Protein AF-A0A2T3FVP9-F1 (afdb_monomer)

Organism: NCBI:txid1982626

Secondary structure (DSSP, 8-state):
-HHHHHHHHHHTT-SSPP-HHHHHHHHHHHHHHTT--HHHHHHHH-TT-GGGHHHHHHHHHHHHHHHHHHS-TTGGGGS--

Sequence (81 aa):
MRIFLKNIESELKLTEHITPHMFRHTFATTLLEKDVDIRYIQSILGHSSISTTQIYTHVTYFKQIEILTEKNPINDYRLGA

InterPro domains:
  IPR002104 Integrase, catalytic domain [PF00589] (5-61)
  IPR002104 Integrase, catalytic domain [PS51898] (1-69)
  IPR011010 DNA breaking-rejoining enzyme, catalytic core [SSF56349] (6-66)
  IPR013762 Integrase-like, catalytic domain superfamily [G3DSA:1.10.443.10] (1-61)
  IPR050090 Bacterial tyrosine recombinase XerC/XerD complex [PTHR30349] (11-63)

Solvent-accessible surface area (backbone atoms only — not comparable to full-atom values): 5063 Å² total; per-residue (Å²): 108,73,69,59,44,54,50,50,32,64,74,71,66,50,91,67,90,76,50,77,64,55,56,55,46,54,54,49,51,55,40,48,77,67,71,46,56,65,71,58,52,40,62,76,71,44,86,84,66,72,90,49,53,70,62,52,52,54,55,50,52,56,50,51,53,49,50,57,64,76,68,34,83,72,64,71,71,70,84,78,123

pLDDT: mean 75.43, std 12.55, range [39.62, 93.94]

Mean predicted aligned error: 10.84 Å

Foldseek 3Di:
DQVVQVVVCVVVVPPDRDDPVVVLVVVLVVCVVVVNDPVVSCVVSDVPCPVCVVVVVVSVVVVVVVCCVPVPPVVVVPVPD

Structure (mmCIF, N/CA/C/O backbone):
data_AF-A0A2T3FVP9-F1
#
_entry.id   AF-A0A2T3FVP9-F1
#
loop_
_atom_site.group_PDB
_atom_site.id
_atom_site.type_symbol
_atom_site.label_atom_id
_atom_site.label_alt_id
_atom_site.label_comp_id
_atom_site.label_asym_id
_atom_site.label_entity_id
_atom_site.label_seq_id
_atom_site.pdbx_PDB_ins_code
_atom_site.Cartn_x
_atom_site.Cartn_y
_atom_site.Cartn_z
_atom_site.occupancy
_atom_site.B_iso_or_equiv
_atom_site.auth_seq_id
_atom_site.auth_comp_id
_atom_site.auth_asym_id
_atom_site.auth_atom_id
_atom_site.pdbx_PDB_model_num
ATOM 1 N N . MET A 1 1 ? -15.566 -0.727 6.848 1.00 71.88 1 MET A N 1
ATOM 2 C CA . MET A 1 1 ? -14.109 -0.953 6.989 1.00 71.88 1 MET A CA 1
ATOM 3 C C . MET A 1 1 ? -13.547 -0.469 8.329 1.00 71.88 1 MET A C 1
ATOM 5 O O . MET A 1 1 ? -13.100 -1.304 9.089 1.00 71.88 1 MET A O 1
ATOM 9 N N . ARG A 1 2 ? -13.606 0.827 8.690 1.00 77.38 2 ARG A N 1
ATOM 10 C CA . ARG A 1 2 ? -12.997 1.328 9.950 1.00 77.38 2 ARG A CA 1
ATOM 11 C C . ARG A 1 2 ? -13.519 0.657 11.233 1.00 77.38 2 ARG A C 1
ATOM 13 O O . ARG A 1 2 ? -12.730 0.312 12.094 1.00 77.38 2 ARG A O 1
ATOM 20 N N . ILE A 1 3 ? -14.835 0.471 11.354 1.00 84.25 3 ILE A N 1
ATOM 21 C CA . ILE A 1 3 ? -15.452 -0.189 12.524 1.00 84.25 3 ILE A CA 1
ATOM 22 C C . ILE A 1 3 ? -15.039 -1.665 12.596 1.00 84.25 3 ILE A C 1
ATOM 24 O O . ILE A 1 3 ? -14.720 -2.167 13.661 1.00 84.25 3 ILE A O 1
ATOM 28 N N . PHE A 1 4 ? -14.978 -2.333 11.443 1.00 88.94 4 PHE A N 1
ATOM 29 C CA . PHE A 1 4 ? -14.539 -3.721 11.344 1.00 88.94 4 PHE A CA 1
ATOM 30 C C . PHE A 1 4 ? -13.089 -3.902 11.812 1.00 88.94 4 PHE A C 1
ATOM 32 O O . PHE A 1 4 ? -12.822 -4.792 12.609 1.00 88.94 4 PHE A O 1
ATOM 39 N N . LEU A 1 5 ? -12.175 -3.017 11.396 1.00 88.31 5 LEU A N 1
ATOM 40 C CA . LEU A 1 5 ? -10.780 -3.063 11.849 1.00 88.31 5 LEU A CA 1
ATOM 41 C C . LEU A 1 5 ? -10.649 -2.821 13.356 1.00 88.31 5 LEU A C 1
ATOM 43 O O . LEU A 1 5 ? -9.939 -3.567 14.014 1.00 88.31 5 LEU A O 1
ATOM 47 N N . LYS A 1 6 ? -11.413 -1.877 13.921 1.00 86.06 6 LYS A N 1
ATOM 48 C CA . LYS A 1 6 ? -11.459 -1.671 15.379 1.00 86.06 6 LYS A CA 1
ATOM 49 C C . LYS A 1 6 ? -11.947 -2.902 16.144 1.00 86.06 6 LYS A C 1
ATOM 51 O O . LYS A 1 6 ? -11.447 -3.192 17.225 1.00 86.06 6 LYS A O 1
ATOM 56 N N . ASN A 1 7 ? -12.924 -3.623 15.595 1.00 89.75 7 ASN A N 1
ATOM 57 C CA . ASN A 1 7 ? -13.410 -4.854 16.213 1.00 89.75 7 ASN A CA 1
ATOM 58 C C . ASN A 1 7 ? -12.327 -5.942 16.188 1.00 89.75 7 ASN A C 1
ATOM 60 O O . ASN A 1 7 ? -12.101 -6.573 17.214 1.00 89.75 7 ASN A O 1
ATOM 64 N N . ILE A 1 8 ? -11.609 -6.094 15.068 1.00 89.88 8 ILE A N 1
ATOM 65 C CA . ILE A 1 8 ? -10.476 -7.027 14.954 1.00 89.88 8 ILE A CA 1
ATOM 66 C C . ILE A 1 8 ? -9.351 -6.665 15.928 1.00 89.88 8 ILE A C 1
ATOM 68 O O . ILE A 1 8 ? -8.828 -7.548 16.601 1.00 89.88 8 ILE A O 1
ATOM 72 N N . GLU A 1 9 ? -8.986 -5.385 16.034 1.00 91.25 9 GLU A N 1
ATOM 73 C CA . GLU A 1 9 ? -7.975 -4.911 16.992 1.00 91.25 9 GLU A CA 1
ATOM 74 C C . GLU A 1 9 ? -8.342 -5.303 18.427 1.00 91.25 9 GLU A C 1
ATOM 76 O O . GLU A 1 9 ? -7.504 -5.824 19.166 1.00 91.25 9 GLU A O 1
ATOM 81 N N . SER A 1 10 ? -9.612 -5.107 18.801 1.00 89.62 10 SER A N 1
ATOM 82 C CA . SER A 1 10 ? -10.124 -5.465 20.124 1.00 89.62 10 SER A CA 1
ATOM 83 C C . SER A 1 10 ? -10.175 -6.978 20.352 1.00 89.62 10 SER A C 1
ATOM 85 O O . SER A 1 10 ? -9.882 -7.432 21.457 1.00 89.62 10 SER A O 1
ATOM 87 N N . GLU A 1 11 ? -10.569 -7.757 19.345 1.00 93.19 11 GLU A N 1
ATOM 88 C CA . GLU A 1 11 ? -10.691 -9.216 19.430 1.00 93.19 11 GLU A CA 1
ATOM 89 C C . GLU A 1 11 ? -9.317 -9.893 19.526 1.00 93.19 11 GLU A C 1
ATOM 91 O O . GLU A 1 11 ? -9.108 -10.777 20.358 1.00 93.19 11 GLU A O 1
ATOM 96 N N . LEU A 1 12 ? -8.352 -9.421 18.735 1.00 93.94 12 LEU A N 1
ATOM 97 C CA . LEU A 1 12 ? -6.987 -9.946 18.686 1.00 93.94 12 LEU A CA 1
ATOM 98 C C . LEU A 1 12 ? -6.043 -9.310 19.721 1.00 93.94 12 LEU A C 1
ATOM 100 O O . LEU A 1 12 ? -4.871 -9.679 19.774 1.00 93.94 12 LEU A O 1
ATOM 104 N N . LYS A 1 13 ? -6.535 -8.378 20.552 1.00 93.50 13 LYS A N 1
ATOM 105 C CA . LYS A 1 13 ? -5.753 -7.636 21.563 1.00 93.50 13 LYS A CA 1
ATOM 106 C C . LYS A 1 13 ? -4.501 -6.975 20.979 1.00 93.50 13 LYS A C 1
ATOM 108 O O . LYS A 1 13 ? -3.430 -6.995 21.588 1.00 93.50 13 LYS A O 1
ATOM 113 N N . LEU A 1 14 ? -4.634 -6.399 19.790 1.00 90.50 14 LEU A N 1
ATOM 114 C CA . LEU A 1 14 ? -3.530 -5.711 19.135 1.00 90.50 14 LEU A CA 1
ATOM 115 C C . LEU A 1 14 ? -3.273 -4.374 19.828 1.00 90.50 14 LEU A C 1
ATOM 117 O O . LEU A 1 14 ? -4.196 -3.617 20.121 1.00 90.50 14 LEU A O 1
ATOM 121 N N . THR A 1 15 ? -2.002 -4.085 20.089 1.00 89.19 15 THR A N 1
ATOM 122 C CA . THR A 1 15 ? -1.567 -2.800 20.652 1.00 89.19 15 THR A CA 1
ATOM 123 C C . THR A 1 15 ? -1.421 -1.722 19.583 1.00 89.19 15 THR A C 1
ATOM 125 O O . THR A 1 15 ? -1.424 -0.537 19.902 1.00 89.19 15 THR A O 1
ATOM 128 N N . GLU A 1 16 ? -1.282 -2.124 18.319 1.00 87.12 16 GLU A N 1
ATOM 129 C CA . GLU A 1 16 ? -1.125 -1.213 17.190 1.00 87.12 16 GLU A CA 1
ATOM 130 C C . GLU A 1 16 ? -2.453 -0.935 16.487 1.00 87.12 16 GLU A C 1
ATOM 132 O O . GLU A 1 16 ? -3.273 -1.829 16.285 1.00 87.12 16 GLU A O 1
ATOM 137 N N . HIS A 1 17 ? -2.640 0.321 16.079 1.00 88.94 17 HIS A N 1
ATOM 138 C CA . HIS A 1 17 ? -3.821 0.757 15.345 1.00 88.94 17 HIS A CA 1
ATOM 139 C C . HIS A 1 17 ? -3.650 0.490 13.846 1.00 88.94 17 HIS A C 1
ATOM 141 O O . HIS A 1 17 ? -2.795 1.083 13.180 1.00 88.94 17 HIS A O 1
ATOM 147 N N . ILE A 1 18 ? -4.526 -0.330 13.283 1.00 88.06 18 ILE A N 1
ATOM 148 C CA . ILE A 1 18 ? -4.514 -0.737 11.888 1.00 88.06 18 ILE A CA 1
ATOM 149 C C . ILE A 1 18 ? -5.482 0.132 11.083 1.00 88.06 18 ILE A C 1
ATOM 151 O O . ILE A 1 18 ? -6.685 0.221 11.331 1.00 88.06 18 ILE A O 1
ATOM 155 N N . THR A 1 19 ? -4.964 0.766 10.033 1.00 86.56 19 THR A N 1
ATOM 156 C CA . THR A 1 19 ? -5.787 1.568 9.118 1.00 86.56 19 THR A CA 1
ATOM 157 C C . THR A 1 19 ? -6.043 0.839 7.798 1.00 86.56 19 THR A C 1
ATOM 159 O O . THR A 1 19 ? -5.195 0.075 7.335 1.00 86.56 19 THR A O 1
ATOM 162 N N . PRO A 1 20 ? -7.157 1.129 7.096 1.00 84.81 20 PRO A N 1
ATOM 163 C CA . PRO A 1 20 ? -7.370 0.624 5.737 1.00 84.81 20 PRO A CA 1
ATOM 164 C C . PRO A 1 20 ? -6.233 0.995 4.768 1.00 84.81 20 PRO A C 1
ATOM 166 O O . PRO A 1 20 ? -5.946 0.251 3.832 1.00 84.81 20 PRO A O 1
ATOM 169 N N . HIS A 1 21 ? -5.566 2.134 5.000 1.00 82.12 21 HIS A N 1
ATOM 170 C CA . HIS A 1 21 ? -4.431 2.567 4.189 1.00 82.12 21 HIS A CA 1
ATOM 171 C C . HIS A 1 21 ? -3.208 1.657 4.334 1.00 82.12 21 HIS A C 1
ATOM 173 O O . HIS A 1 21 ? -2.517 1.453 3.339 1.00 82.12 21 HIS A O 1
ATOM 179 N N . MET A 1 22 ? -2.973 1.070 5.513 1.00 83.94 22 MET A N 1
ATOM 180 C CA . MET A 1 22 ? -1.869 0.127 5.729 1.00 83.94 22 MET A CA 1
ATOM 181 C C . MET A 1 22 ? -2.047 -1.132 4.881 1.00 83.94 22 MET A C 1
ATOM 183 O O . MET A 1 22 ? -1.133 -1.503 4.156 1.00 83.94 22 MET A O 1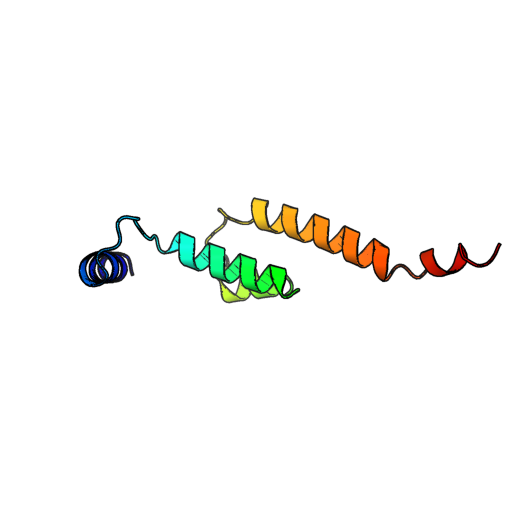
ATOM 187 N N . PHE A 1 23 ? -3.252 -1.712 4.850 1.00 83.69 23 PHE A N 1
ATOM 188 C CA . PHE A 1 23 ? -3.540 -2.856 3.976 1.00 83.69 23 PHE A CA 1
ATOM 189 C C . PHE A 1 23 ? -3.353 -2.527 2.495 1.00 83.69 23 PHE A C 1
ATOM 191 O O . PHE A 1 23 ? -2.766 -3.317 1.761 1.00 83.69 23 PHE A O 1
ATOM 198 N N . ARG A 1 24 ? -3.819 -1.351 2.049 1.00 83.69 24 ARG A N 1
ATOM 199 C CA . ARG A 1 24 ? -3.621 -0.907 0.659 1.00 83.69 24 ARG A CA 1
ATOM 200 C C . ARG A 1 24 ? -2.137 -0.755 0.329 1.00 83.69 24 ARG A C 1
ATOM 202 O O . ARG A 1 24 ? -1.731 -1.090 -0.779 1.00 83.69 24 ARG A O 1
ATOM 209 N N . HIS A 1 25 ? -1.348 -0.251 1.275 1.00 81.94 25 HIS A N 1
ATOM 210 C CA . HIS A 1 25 ? 0.090 -0.100 1.110 1.00 81.94 25 HIS A CA 1
ATOM 211 C C . HIS A 1 25 ? 0.780 -1.461 1.004 1.00 81.94 25 HIS A C 1
ATOM 213 O O . HIS A 1 25 ? 1.407 -1.711 -0.019 1.00 81.94 25 HIS A O 1
ATOM 219 N N . THR A 1 26 ? 0.568 -2.358 1.973 1.00 83.62 26 THR A N 1
ATOM 220 C CA . THR A 1 26 ? 1.130 -3.718 1.963 1.00 83.62 26 THR A CA 1
ATOM 221 C C . THR A 1 26 ? 0.738 -4.484 0.702 1.00 83.62 26 THR A C 1
ATOM 223 O O . THR A 1 26 ? 1.585 -5.090 0.060 1.00 83.62 26 THR A O 1
ATOM 226 N N . PHE A 1 27 ? -0.528 -4.413 0.285 1.00 85.88 27 PHE A N 1
ATOM 227 C CA . PHE A 1 27 ? -0.975 -5.059 -0.948 1.00 85.88 27 PHE A CA 1
ATOM 228 C C . PHE A 1 27 ? -0.228 -4.529 -2.179 1.00 85.88 27 PHE A C 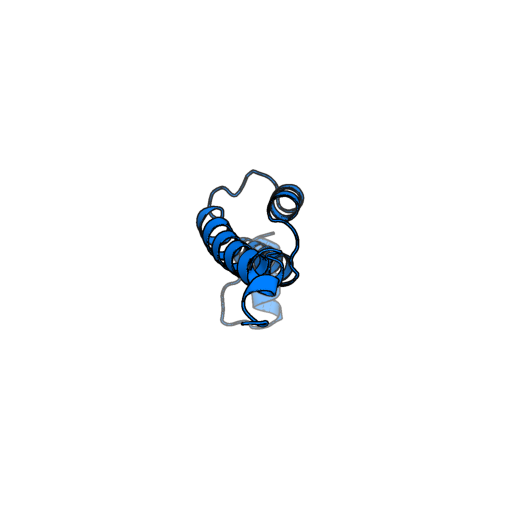1
ATOM 230 O O . PHE A 1 27 ? 0.226 -5.305 -3.016 1.00 85.88 27 PHE A O 1
ATOM 237 N N . ALA A 1 28 ? -0.069 -3.209 -2.286 1.00 82.25 28 ALA A N 1
ATOM 238 C CA . ALA A 1 28 ? 0.623 -2.604 -3.413 1.00 82.25 28 ALA A CA 1
ATOM 239 C C . ALA A 1 28 ? 2.123 -2.921 -3.432 1.00 82.25 28 ALA A C 1
ATOM 241 O O . ALA A 1 28 ? 2.655 -3.238 -4.493 1.00 82.25 28 ALA A O 1
ATOM 242 N N . THR A 1 29 ? 2.800 -2.837 -2.282 1.00 80.56 2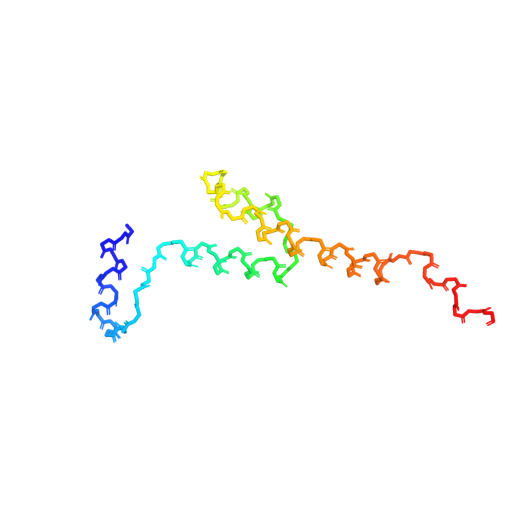9 THR A N 1
ATOM 243 C CA . THR A 1 29 ? 4.235 -3.128 -2.183 1.00 80.56 29 THR A CA 1
ATOM 244 C C . THR A 1 29 ? 4.509 -4.591 -2.492 1.00 80.56 29 THR A C 1
ATOM 246 O O . THR A 1 29 ? 5.385 -4.863 -3.300 1.00 80.56 29 THR A O 1
ATOM 249 N N . THR A 1 30 ? 3.699 -5.524 -1.983 1.00 84.88 30 THR A N 1
ATOM 250 C CA . THR A 1 30 ? 3.849 -6.955 -2.290 1.00 84.88 30 THR A CA 1
ATOM 251 C C . THR A 1 30 ? 3.658 -7.267 -3.775 1.00 84.88 30 THR A C 1
ATOM 253 O O . THR A 1 30 ? 4.338 -8.138 -4.309 1.00 84.88 30 THR A O 1
ATOM 256 N N . LEU A 1 31 ? 2.733 -6.594 -4.468 1.00 84.94 31 LEU A N 1
ATOM 257 C CA . LEU A 1 31 ? 2.586 -6.780 -5.916 1.00 84.94 31 LEU A CA 1
ATOM 258 C C . LEU A 1 31 ? 3.780 -6.208 -6.683 1.00 84.94 31 LEU A C 1
ATOM 260 O O . LEU A 1 31 ? 4.237 -6.816 -7.645 1.00 84.94 31 LEU A O 1
ATOM 264 N N . LEU A 1 32 ? 4.304 -5.072 -6.233 1.00 78.94 32 LEU A N 1
ATOM 265 C CA . LEU A 1 32 ? 5.452 -4.431 -6.857 1.00 78.94 32 LEU A CA 1
ATOM 266 C C . LEU A 1 32 ? 6.751 -5.226 -6.645 1.00 78.94 32 LEU A C 1
ATOM 268 O O . LEU A 1 32 ? 7.540 -5.354 -7.571 1.00 78.94 32 LEU A O 1
ATOM 272 N N . GLU A 1 33 ? 6.930 -5.825 -5.465 1.00 80.19 33 GLU A N 1
ATOM 273 C CA . GLU A 1 33 ? 8.009 -6.779 -5.154 1.00 80.19 33 GLU A CA 1
ATOM 274 C C . GLU A 1 33 ? 7.934 -8.057 -5.999 1.00 80.19 33 GLU A C 1
ATOM 276 O O . GLU A 1 33 ? 8.941 -8.725 -6.205 1.00 80.19 33 GLU A O 1
ATOM 281 N N . LYS A 1 34 ? 6.741 -8.403 -6.495 1.00 84.81 34 LYS A N 1
ATOM 282 C CA . LYS A 1 34 ? 6.502 -9.529 -7.411 1.00 84.81 34 LYS A CA 1
ATOM 283 C C . LYS A 1 34 ? 6.541 -9.118 -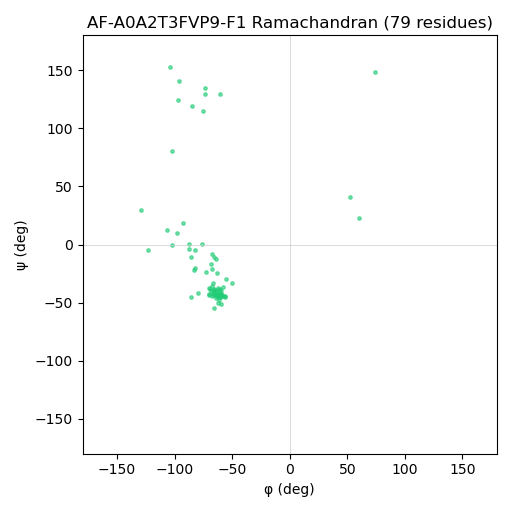8.884 1.00 84.81 34 LYS A C 1
ATOM 285 O O . LYS A 1 34 ? 5.999 -9.831 -9.726 1.00 84.81 34 LYS A O 1
ATOM 290 N N . ASP A 1 35 ? 7.134 -7.966 -9.184 1.00 79.25 35 ASP A N 1
ATOM 291 C CA . ASP A 1 35 ? 7.318 -7.439 -10.538 1.00 79.25 35 ASP A CA 1
ATOM 292 C C . ASP A 1 35 ? 6.014 -7.192 -11.312 1.00 79.25 35 ASP A C 1
ATOM 294 O O . ASP A 1 35 ? 6.001 -7.137 -12.544 1.00 79.25 35 ASP A O 1
ATOM 298 N N . VAL A 1 36 ? 4.896 -7.007 -10.604 1.00 81.50 36 VAL A N 1
ATOM 299 C CA . VAL A 1 36 ? 3.640 -6.609 -11.240 1.00 81.50 36 VAL A CA 1
ATOM 300 C C . VAL A 1 36 ? 3.737 -5.141 -11.644 1.00 81.50 36 VAL A C 1
ATOM 302 O O . VAL A 1 36 ? 4.069 -4.273 -10.837 1.00 81.50 36 VAL A O 1
ATOM 305 N N . ASP A 1 37 ? 3.403 -4.852 -12.900 1.00 79.50 37 ASP A N 1
ATOM 306 C CA . ASP A 1 37 ? 3.441 -3.492 -13.427 1.00 79.50 37 ASP A CA 1
ATOM 307 C C . ASP A 1 37 ? 2.484 -2.568 -12.646 1.00 79.50 37 ASP A C 1
ATOM 309 O O . ASP A 1 37 ? 1.297 -2.845 -12.432 1.00 79.50 37 ASP A O 1
ATOM 313 N N . ILE A 1 38 ? 3.038 -1.431 -12.224 1.00 75.00 38 ILE A N 1
ATOM 314 C CA . ILE A 1 38 ? 2.381 -0.376 -11.455 1.00 75.00 38 ILE A CA 1
ATOM 315 C C . ILE A 1 38 ? 1.042 0.073 -12.053 1.00 75.00 38 ILE A C 1
ATOM 317 O O . ILE A 1 38 ? 0.129 0.412 -11.302 1.00 75.00 38 ILE A O 1
ATOM 321 N N . ARG A 1 39 ? 0.876 0.066 -13.377 1.00 76.56 39 ARG A N 1
ATOM 322 C CA . ARG A 1 39 ? -0.383 0.425 -14.045 1.00 76.56 39 ARG A CA 1
ATOM 323 C C . ARG A 1 39 ? -1.493 -0.568 -13.722 1.00 76.56 39 ARG A C 1
ATOM 325 O O . ARG A 1 39 ? -2.623 -0.148 -13.471 1.00 76.56 39 ARG A O 1
ATOM 332 N N . TYR A 1 40 ? -1.166 -1.855 -13.634 1.00 80.81 40 TYR A N 1
ATOM 333 C CA . TYR A 1 40 ? -2.112 -2.876 -13.188 1.00 80.81 40 TYR A CA 1
ATOM 334 C C . TYR A 1 40 ? -2.415 -2.727 -11.700 1.00 80.81 40 TYR A C 1
ATOM 336 O O . TYR A 1 40 ? -3.583 -2.745 -11.316 1.00 80.81 40 TYR A O 1
ATOM 344 N N . ILE A 1 41 ? -1.398 -2.486 -10.866 1.00 81.06 41 ILE A N 1
ATOM 345 C CA . ILE A 1 41 ? -1.588 -2.244 -9.425 1.00 81.06 41 ILE A CA 1
ATOM 346 C C . ILE A 1 41 ? -2.506 -1.028 -9.196 1.00 81.06 41 ILE A C 1
ATOM 348 O O . ILE A 1 41 ? -3.436 -1.093 -8.391 1.00 81.06 41 ILE A O 1
ATOM 352 N N . GLN A 1 42 ? -2.300 0.062 -9.942 1.00 76.06 42 GLN A N 1
ATOM 353 C CA . GLN A 1 42 ? -3.140 1.265 -9.912 1.00 76.06 42 GLN A CA 1
ATOM 354 C C . GLN A 1 42 ? -4.584 0.977 -10.333 1.00 76.06 42 GLN A C 1
ATOM 356 O O . GLN A 1 42 ? -5.512 1.460 -9.683 1.00 76.06 42 GLN A O 1
ATOM 361 N N . SER A 1 43 ? -4.777 0.175 -11.383 1.00 78.75 43 SER A N 1
ATOM 362 C CA . SER A 1 43 ? -6.106 -0.248 -11.832 1.00 78.75 43 SER A CA 1
ATOM 363 C C . SER A 1 43 ? -6.826 -1.087 -10.771 1.00 78.75 43 SER A C 1
ATOM 365 O O . SER A 1 43 ? -7.998 -0.842 -10.496 1.00 78.75 43 SER A O 1
ATOM 367 N N . ILE A 1 44 ? -6.134 -2.047 -10.146 1.00 83.00 44 ILE A N 1
ATOM 368 C CA . ILE A 1 44 ? -6.699 -2.936 -9.114 1.00 83.00 44 ILE A CA 1
ATOM 369 C C . ILE A 1 44 ? -7.083 -2.146 -7.859 1.00 83.00 44 ILE A C 1
ATOM 371 O O . ILE A 1 44 ? -8.123 -2.389 -7.251 1.00 83.00 44 ILE A O 1
ATOM 375 N N . LEU A 1 45 ? -6.248 -1.185 -7.464 1.00 80.31 45 LEU A N 1
ATOM 376 C CA . LEU A 1 45 ? -6.444 -0.408 -6.243 1.00 80.31 45 LEU A CA 1
ATOM 377 C C . LEU A 1 45 ? -7.323 0.840 -6.423 1.00 80.31 45 LEU A C 1
ATOM 379 O O . LEU A 1 45 ? -7.583 1.544 -5.438 1.00 80.31 45 LEU A O 1
ATOM 383 N N . GLY A 1 46 ? -7.748 1.134 -7.653 1.00 73.12 46 GLY A N 1
ATOM 384 C CA . GLY A 1 46 ? -8.515 2.319 -8.023 1.00 73.12 46 GLY A CA 1
ATOM 385 C C . GLY A 1 46 ? -7.691 3.616 -8.056 1.00 73.12 46 GLY A C 1
ATOM 386 O O . GLY A 1 46 ? -6.772 3.832 -7.262 1.00 73.12 46 GLY A O 1
ATOM 387 N N . HIS A 1 47 ? -8.073 4.530 -8.954 1.00 63.31 47 HIS A N 1
ATOM 388 C CA . HIS A 1 47 ? -7.383 5.805 -9.218 1.00 63.31 47 HIS A CA 1
ATOM 389 C C . HIS A 1 47 ? -7.430 6.830 -8.063 1.00 63.31 47 HIS A C 1
ATOM 391 O O . HIS A 1 47 ? -6.775 7.866 -8.132 1.00 63.31 47 HIS A O 1
ATOM 397 N N . SER A 1 48 ? -8.210 6.586 -7.007 1.00 52.91 48 SER A N 1
ATOM 398 C CA . SER A 1 48 ? -8.613 7.607 -6.027 1.00 52.91 48 SER A CA 1
ATOM 399 C C . SER A 1 48 ? -7.630 7.858 -4.877 1.00 52.91 48 SER A C 1
ATOM 401 O O . SER A 1 48 ? -7.770 8.853 -4.171 1.00 52.91 48 SER A O 1
ATOM 403 N N . SER A 1 49 ? -6.602 7.029 -4.683 1.00 55.59 49 SER A N 1
ATOM 404 C CA . SER A 1 49 ? -5.557 7.295 -3.679 1.00 55.59 49 SER A CA 1
ATOM 405 C C . SER A 1 49 ? -4.301 7.829 -4.361 1.00 55.59 49 SER A C 1
ATOM 407 O O . SER A 1 49 ? -3.321 7.130 -4.602 1.00 55.59 49 SER A O 1
ATOM 409 N N . ILE A 1 50 ? -4.357 9.129 -4.644 1.00 51.38 50 ILE A N 1
ATOM 410 C CA . ILE A 1 50 ? -3.261 9.962 -5.164 1.00 51.38 50 ILE A CA 1
ATOM 411 C C . ILE A 1 50 ? -2.107 10.101 -4.140 1.00 51.38 50 ILE A C 1
ATOM 413 O O . ILE A 1 50 ? -1.005 10.508 -4.490 1.00 51.38 50 ILE A O 1
ATOM 417 N N . SER A 1 51 ? -2.308 9.677 -2.885 1.00 51.44 51 SER A N 1
ATOM 418 C CA . SER A 1 51 ? -1.335 9.7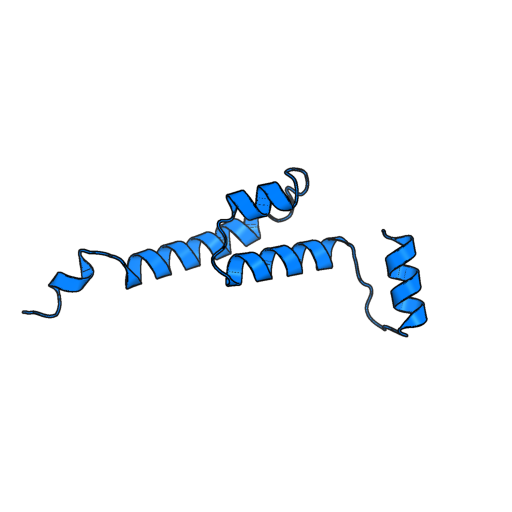68 -1.785 1.00 51.44 51 SER A CA 1
ATOM 419 C C . SER A 1 51 ? -0.189 8.740 -1.803 1.00 51.44 51 SER A C 1
ATOM 421 O O . SER A 1 51 ? 0.656 8.772 -0.917 1.00 51.44 51 SER A O 1
ATOM 423 N N . THR A 1 52 ? -0.113 7.835 -2.786 1.00 54.88 52 THR A N 1
ATOM 424 C CA . THR A 1 52 ? 0.925 6.773 -2.846 1.00 54.88 52 THR A CA 1
ATOM 425 C C . THR A 1 52 ? 1.768 6.775 -4.124 1.00 54.88 52 THR A C 1
ATOM 427 O O . THR A 1 52 ? 2.758 6.048 -4.208 1.00 54.88 52 THR A O 1
ATOM 430 N N . THR A 1 53 ? 1.456 7.643 -5.093 1.00 56.41 53 THR A N 1
ATOM 431 C CA . THR A 1 53 ? 2.155 7.708 -6.387 1.00 56.41 53 THR A CA 1
ATOM 432 C C . THR A 1 53 ?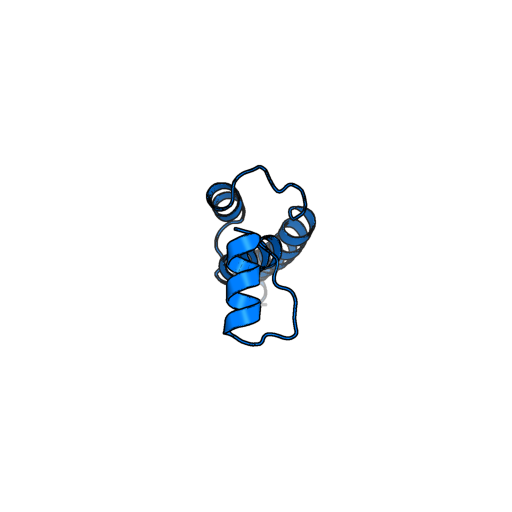 3.655 7.968 -6.236 1.00 56.41 53 THR A C 1
ATOM 434 O O . THR A 1 53 ? 4.438 7.373 -6.964 1.00 56.41 53 THR A O 1
ATOM 437 N N . GLN A 1 54 ? 4.077 8.784 -5.263 1.00 57.19 54 GLN A N 1
ATOM 438 C CA . GLN A 1 54 ? 5.498 9.101 -5.051 1.00 57.19 54 GLN A CA 1
ATOM 439 C C . GLN A 1 54 ? 6.332 7.878 -4.643 1.00 57.19 54 GLN A C 1
ATOM 441 O O . GLN A 1 54 ? 7.420 7.679 -5.181 1.00 57.19 54 GLN A O 1
ATOM 446 N N . ILE A 1 55 ? 5.810 7.030 -3.748 1.00 59.56 55 ILE A N 1
ATOM 447 C CA . ILE A 1 55 ? 6.492 5.794 -3.335 1.00 59.56 55 ILE A CA 1
ATOM 448 C C . ILE A 1 55 ? 6.586 4.836 -4.523 1.00 59.56 55 ILE A C 1
ATOM 450 O O . ILE A 1 55 ? 7.647 4.266 -4.779 1.00 59.56 55 ILE A O 1
ATOM 454 N N . TYR A 1 56 ? 5.503 4.696 -5.291 1.00 57.28 56 TYR A N 1
ATOM 455 C CA . TYR A 1 56 ? 5.511 3.792 -6.436 1.00 57.28 56 TYR A CA 1
ATOM 456 C C . TYR A 1 56 ? 6.442 4.265 -7.558 1.00 57.28 56 TYR A C 1
ATOM 458 O O . TYR A 1 56 ? 7.099 3.431 -8.178 1.00 57.28 56 TYR A O 1
ATOM 466 N N . THR A 1 57 ? 6.557 5.576 -7.796 1.00 62.06 57 THR A N 1
ATOM 467 C CA . THR A 1 57 ? 7.531 6.132 -8.749 1.00 62.06 57 THR A CA 1
ATOM 468 C C . THR A 1 57 ? 8.959 5.782 -8.342 1.00 62.06 57 THR A C 1
ATOM 470 O O . THR A 1 57 ? 9.740 5.351 -9.187 1.00 62.06 57 THR A O 1
ATOM 473 N N . HIS A 1 58 ? 9.291 5.920 -7.055 1.00 62.53 58 HIS A N 1
ATOM 474 C CA . HIS A 1 58 ? 10.624 5.602 -6.549 1.00 62.53 58 HIS A CA 1
ATOM 475 C C . HIS A 1 58 ? 10.957 4.119 -6.753 1.00 62.53 58 HIS A C 1
ATOM 477 O O . HIS A 1 58 ? 11.973 3.803 -7.360 1.00 62.53 58 HIS A O 1
ATOM 483 N N . VAL A 1 59 ? 10.078 3.200 -6.341 1.00 63.59 59 VAL A N 1
ATOM 484 C CA . VAL A 1 59 ? 10.320 1.756 -6.517 1.00 63.59 59 VAL A CA 1
ATOM 485 C C . VAL A 1 59 ? 10.372 1.358 -8.001 1.00 63.59 59 VAL A C 1
ATOM 487 O O . VAL A 1 59 ? 11.239 0.585 -8.400 1.00 63.59 59 VAL A O 1
ATOM 49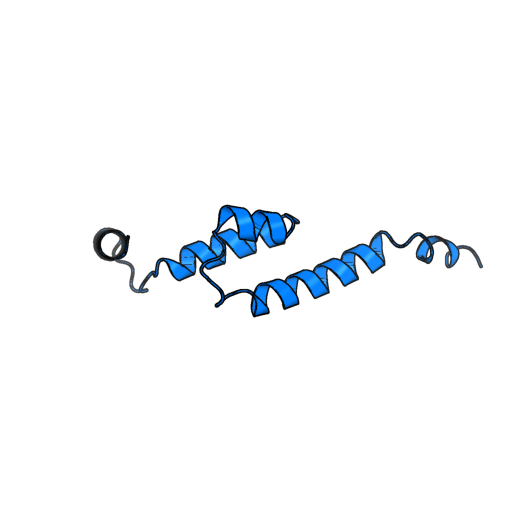0 N N . THR A 1 60 ? 9.513 1.946 -8.842 1.00 67.12 60 THR A N 1
ATOM 491 C CA . THR A 1 60 ? 9.544 1.727 -10.299 1.00 67.12 60 THR A CA 1
ATOM 492 C C . THR A 1 60 ? 10.887 2.147 -10.900 1.00 67.12 60 THR A C 1
ATOM 494 O O . THR A 1 60 ? 11.416 1.438 -11.751 1.00 67.12 60 THR A O 1
ATOM 497 N N . TYR A 1 61 ? 11.467 3.263 -10.448 1.00 71.56 61 TYR A N 1
ATOM 498 C CA . TYR A 1 61 ? 12.775 3.724 -10.918 1.00 71.56 61 TYR A CA 1
ATOM 499 C C . TYR A 1 61 ? 13.891 2.717 -10.603 1.00 71.56 61 TYR A C 1
ATOM 501 O O . TYR A 1 61 ? 14.643 2.347 -11.503 1.00 71.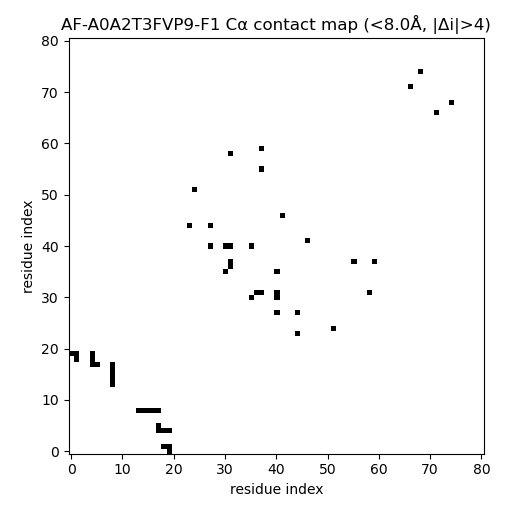56 61 TYR A O 1
ATOM 509 N N . PHE A 1 62 ? 13.964 2.205 -9.368 1.00 72.75 62 PHE A N 1
ATOM 510 C CA . PHE A 1 62 ? 14.952 1.175 -9.014 1.00 72.75 62 PHE A CA 1
ATOM 511 C C . PHE A 1 62 ? 14.791 -0.088 -9.864 1.00 72.75 62 PHE A C 1
ATOM 513 O O . PHE A 1 62 ? 15.781 -0.605 -10.381 1.00 72.75 62 PHE A O 1
ATOM 520 N N . LYS A 1 63 ? 13.549 -0.532 -10.090 1.00 71.19 63 LYS A N 1
ATOM 521 C CA . LYS A 1 63 ? 13.267 -1.704 -10.927 1.00 71.19 63 LYS A CA 1
ATOM 522 C C . LYS A 1 63 ? 13.645 -1.486 -12.396 1.00 71.19 63 LYS A C 1
ATOM 524 O O . LYS A 1 63 ? 14.180 -2.385 -13.037 1.00 71.19 63 LYS A O 1
ATOM 529 N N . GLN A 1 64 ? 13.400 -0.293 -12.939 1.00 72.12 64 GLN A N 1
ATOM 530 C CA . GLN A 1 64 ? 13.815 0.050 -14.303 1.00 72.12 64 GLN A CA 1
ATOM 531 C C . GLN A 1 64 ? 15.336 -0.013 -14.457 1.00 72.12 64 GLN A C 1
ATOM 533 O O . GLN A 1 64 ? 15.815 -0.563 -15.447 1.00 72.12 64 GLN A O 1
ATOM 538 N N . ILE A 1 65 ? 16.088 0.499 -13.478 1.00 78.44 65 ILE A N 1
ATOM 539 C CA . ILE A 1 65 ? 17.554 0.409 -13.467 1.00 78.44 65 ILE A CA 1
ATOM 540 C C . ILE A 1 65 ? 18.015 -1.050 -13.383 1.00 78.44 65 ILE A C 1
ATOM 542 O O . ILE A 1 65 ? 18.907 -1.433 -14.134 1.00 78.44 65 ILE A O 1
ATOM 546 N N . GLU A 1 66 ? 17.395 -1.880 -12.542 1.00 78.12 66 GLU A N 1
ATOM 547 C CA . GLU A 1 66 ? 17.710 -3.313 -12.437 1.00 78.12 66 GLU A CA 1
ATOM 548 C C . GLU A 1 66 ? 17.495 -4.036 -13.778 1.00 78.12 66 GLU A C 1
ATOM 550 O O . GLU A 1 66 ? 18.417 -4.655 -14.307 1.00 78.12 66 GLU A O 1
ATOM 555 N N . ILE A 1 67 ? 16.325 -3.859 -14.403 1.00 77.94 67 ILE A N 1
ATOM 556 C CA . ILE A 1 67 ? 15.999 -4.463 -15.705 1.00 77.94 67 ILE A CA 1
ATOM 557 C C . ILE A 1 67 ? 16.962 -3.985 -16.799 1.00 77.94 67 ILE A C 1
ATOM 559 O O . ILE A 1 67 ? 17.432 -4.792 -17.599 1.00 77.94 67 ILE A O 1
ATOM 563 N N . LEU A 1 68 ? 17.275 -2.686 -16.840 1.00 78.88 68 LEU A N 1
ATOM 564 C CA . LEU A 1 68 ? 18.265 -2.124 -17.765 1.00 78.88 68 LEU A CA 1
ATOM 565 C C . LEU A 1 68 ? 19.698 -2.567 -17.449 1.00 78.88 68 LEU A C 1
ATOM 567 O O . LEU A 1 68 ? 20.570 -2.421 -18.295 1.00 78.88 68 LEU A O 1
ATOM 571 N N . THR A 1 69 ? 19.979 -3.083 -16.260 1.00 80.00 69 THR A N 1
ATOM 572 C CA . THR A 1 69 ? 21.306 -3.617 -15.938 1.00 80.00 69 THR A CA 1
ATOM 573 C C . THR A 1 69 ? 21.407 -5.075 -16.379 1.00 80.00 69 THR A C 1
ATOM 575 O O . THR A 1 69 ? 22.382 -5.456 -17.027 1.00 80.00 69 THR A O 1
ATOM 578 N N . GLU A 1 70 ? 20.378 -5.876 -16.094 1.00 79.12 70 GLU A N 1
ATOM 579 C CA . GLU A 1 70 ? 20.360 -7.315 -16.379 1.00 79.12 70 GLU A CA 1
ATOM 580 C C . GLU A 1 70 ? 20.051 -7.655 -17.839 1.00 79.12 70 GLU A C 1
ATOM 582 O O . GLU A 1 70 ? 20.650 -8.563 -18.408 1.00 79.12 70 GLU A O 1
ATOM 587 N N . LYS A 1 71 ? 19.095 -6.954 -18.455 1.00 75.00 71 LYS A N 1
ATOM 588 C CA . LYS A 1 71 ? 18.549 -7.305 -19.778 1.00 75.00 71 LYS A CA 1
ATOM 589 C C . LYS A 1 71 ? 19.016 -6.374 -20.887 1.00 75.00 71 LYS A C 1
ATOM 591 O O . LYS A 1 71 ? 18.434 -6.376 -21.970 1.00 75.00 71 LYS A O 1
ATOM 596 N N . ASN A 1 72 ? 20.026 -5.546 -20.632 1.00 77.50 72 ASN A N 1
ATOM 597 C CA . ASN A 1 72 ? 20.525 -4.633 -21.647 1.00 77.50 72 ASN A CA 1
ATOM 598 C C . ASN A 1 72 ? 21.360 -5.392 -22.688 1.00 77.50 72 ASN A C 1
ATOM 600 O O . ASN A 1 72 ? 22.446 -5.872 -22.357 1.00 77.50 72 ASN A O 1
ATOM 604 N N . PRO A 1 73 ? 20.904 -5.449 -23.954 1.00 72.81 73 PRO A N 1
ATOM 605 C CA . PRO A 1 73 ? 21.587 -6.182 -25.019 1.00 72.81 73 PRO A CA 1
ATOM 606 C C . PRO A 1 73 ? 22.979 -5.620 -25.353 1.00 72.81 73 PRO A C 1
ATOM 608 O O . PRO A 1 73 ? 23.752 -6.271 -26.044 1.00 72.81 73 PRO A O 1
ATOM 611 N N . ILE A 1 74 ? 23.325 -4.424 -24.861 1.00 72.75 74 ILE A N 1
ATOM 612 C CA . ILE A 1 74 ? 24.648 -3.804 -25.024 1.00 72.75 74 ILE A CA 1
ATOM 613 C C . ILE A 1 74 ? 25.646 -4.318 -23.968 1.00 72.75 74 ILE A C 1
ATOM 615 O O . ILE A 1 74 ? 26.856 -4.261 -24.190 1.00 72.75 74 ILE A O 1
ATOM 619 N N . ASN A 1 75 ? 25.176 -4.840 -22.828 1.00 62.38 75 ASN A N 1
ATOM 620 C CA . ASN A 1 75 ? 26.053 -5.273 -21.733 1.00 62.38 75 ASN A CA 1
ATOM 621 C C . ASN A 1 75 ? 26.813 -6.578 -22.062 1.00 62.38 75 ASN A C 1
ATOM 623 O O . ASN A 1 75 ? 27.910 -6.798 -21.555 1.00 62.38 75 ASN A O 1
ATOM 627 N N . ASP A 1 76 ? 26.277 -7.390 -22.979 1.00 57.50 76 ASP A N 1
ATOM 628 C CA . ASP A 1 76 ? 26.874 -8.650 -23.452 1.00 57.50 76 ASP A CA 1
ATOM 629 C C . ASP A 1 76 ? 28.169 -8.432 -24.270 1.00 57.50 76 ASP A C 1
ATOM 631 O O . ASP A 1 76 ? 29.040 -9.293 -24.346 1.00 57.50 76 ASP A O 1
ATOM 635 N N . TYR A 1 77 ? 28.369 -7.230 -24.825 1.00 55.94 77 TYR A N 1
ATOM 636 C CA . TYR A 1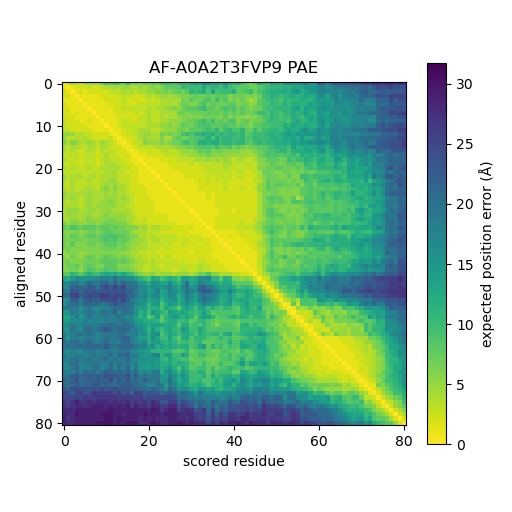 77 ? 29.505 -6.934 -25.708 1.00 55.94 77 TYR A CA 1
ATOM 637 C C . TYR A 1 77 ? 30.817 -6.593 -24.973 1.00 55.94 77 TYR A C 1
ATOM 639 O O . TYR A 1 77 ? 31.845 -6.388 -25.619 1.00 55.94 77 TYR A O 1
ATOM 647 N N . ARG A 1 78 ? 30.812 -6.491 -23.633 1.00 55.38 78 ARG A N 1
ATOM 648 C CA . ARG A 1 78 ? 31.991 -6.063 -22.845 1.00 55.38 78 ARG A CA 1
ATOM 649 C C . ARG A 1 78 ? 32.757 -7.199 -22.159 1.00 55.38 78 ARG A C 1
ATOM 651 O O . ARG A 1 78 ? 33.765 -6.918 -21.522 1.00 55.38 78 ARG A O 1
ATOM 658 N N . LEU A 1 79 ? 32.323 -8.454 -22.304 1.00 52.75 79 LEU A N 1
ATOM 659 C CA . LEU A 1 79 ? 32.999 -9.633 -21.731 1.00 52.75 79 LEU A CA 1
ATOM 660 C C . LEU A 1 79 ? 33.906 -10.379 -22.731 1.00 52.75 79 LEU A C 1
ATOM 662 O O . LEU A 1 79 ? 34.389 -11.465 -22.426 1.00 52.75 79 LEU A O 1
ATOM 666 N N . GLY A 1 80 ? 34.154 -9.801 -23.910 1.00 53.06 80 GLY A N 1
ATOM 667 C CA . GLY A 1 80 ? 34.920 -10.431 -24.992 1.00 53.06 80 GLY A CA 1
ATOM 668 C C . GLY A 1 80 ? 36.055 -9.589 -25.584 1.00 53.06 80 GLY A C 1
ATOM 669 O O . GLY A 1 80 ? 36.332 -9.748 -26.771 1.00 53.06 80 GLY A O 1
ATOM 670 N N . ALA A 1 81 ? 36.682 -8.695 -24.811 1.00 39.62 81 ALA A N 1
ATOM 671 C CA . ALA A 1 81 ? 37.865 -7.935 -25.238 1.00 39.62 81 ALA A CA 1
ATOM 672 C C . ALA A 1 81 ? 39.008 -8.060 -24.227 1.00 39.62 81 ALA A C 1
ATOM 674 O O . ALA A 1 81 ? 38.730 -7.898 -23.017 1.00 39.62 81 ALA A O 1
#

Radius of gyration: 18.95 Å; Cα contacts (8 Å, |Δi|>4): 28; chains: 1; bounding box: 53×20×47 Å